Protein AF-A0AAT9I0C4-F1 (afdb_monomer_lite)

Sequence (151 aa):
MLVTGVVVYVLWTGSLLMMFGLPSQLTFTLYFAPPAVITYYGAQRSRRNERRWNLTQWALWVRYMTLGHRPVINGGRRAAERHEWMPLRARLGERAEAFVELPGMGAFENALGKDAPRPTAGRAVPFDSKTRLYGPDAVYRARKRTGSKPQ

Foldseek 3Di:
DVVVLVVVLCVQLVVCCVVPNDDDPVCVCVSVVVSVVCVVQQQPQDPVDNVHGNVVVVVVLVCCLPVHDFDCDPVVPDGGDPVNGDQNLVSCDPVSVVQCPDPPSVVCCVVSDVDDRPPDPPPPDPDPDPPPPPDPVVVVVVVVVVVPDDD

pLDDT: mean 74.63, std 10.3, range [47.19, 89.44]

Organism: NCBI:txid3074435

Structure (mmCIF, N/CA/C/O backbone):
data_AF-A0AAT9I0C4-F1
#
_entry.id   AF-A0AAT9I0C4-F1
#
loop_
_atom_site.group_PDB
_atom_site.id
_atom_site.type_symbol
_atom_site.label_atom_id
_atom_site.label_alt_id
_atom_site.label_comp_id
_atom_site.label_asym_id
_atom_site.label_entity_id
_atom_site.label_seq_id
_atom_site.pdbx_PDB_ins_code
_atom_site.Cartn_x
_atom_site.Cartn_y
_atom_site.Cartn_z
_atom_site.occupancy
_atom_site.B_iso_or_equiv
_atom_site.auth_seq_id
_atom_site.auth_comp_id
_atom_site.auth_asym_id
_atom_site.auth_atom_id
_atom_site.pdbx_PDB_model_num
ATOM 1 N N . MET A 1 1 ? -13.851 -8.141 -3.834 1.00 50.66 1 MET A N 1
ATOM 2 C CA . MET A 1 1 ? -14.076 -7.225 -2.695 1.00 50.66 1 MET A CA 1
ATOM 3 C C . MET A 1 1 ? -14.448 -7.980 -1.429 1.00 50.66 1 MET A C 1
ATOM 5 O O . MET A 1 1 ? -13.823 -7.720 -0.414 1.00 50.66 1 MET A O 1
ATOM 9 N N . LEU A 1 2 ? -15.367 -8.955 -1.487 1.00 59.81 2 LEU A N 1
ATOM 10 C CA . LEU A 1 2 ? -15.719 -9.783 -0.323 1.00 59.81 2 LEU A CA 1
ATOM 11 C C . LEU A 1 2 ? -14.522 -10.537 0.274 1.00 59.81 2 LEU A C 1
ATOM 13 O O . LEU A 1 2 ? -14.268 -10.403 1.459 1.00 59.81 2 LEU A O 1
ATOM 17 N N . VAL A 1 3 ? -13.727 -11.241 -0.541 1.00 67.56 3 VAL A N 1
ATOM 18 C CA . VAL A 1 3 ? -12.576 -12.026 -0.045 1.00 67.56 3 VAL A CA 1
ATOM 19 C C . VAL A 1 3 ? -11.543 -11.154 0.676 1.00 67.56 3 VAL A C 1
ATOM 21 O O . VAL A 1 3 ? -11.129 -11.472 1.783 1.00 67.56 3 VAL A O 1
ATOM 24 N N . THR A 1 4 ? -11.157 -10.018 0.091 1.00 64.19 4 THR A N 1
ATOM 25 C CA . THR A 1 4 ? -10.222 -9.077 0.724 1.00 64.19 4 THR A CA 1
ATOM 26 C C . THR A 1 4 ? -10.800 -8.448 1.990 1.00 64.19 4 THR A C 1
ATOM 28 O O . THR A 1 4 ? -10.075 -8.303 2.968 1.00 64.19 4 THR A O 1
ATOM 31 N N . GLY A 1 5 ? -12.094 -8.114 1.997 1.00 67.38 5 GLY A N 1
ATOM 32 C CA . GLY A 1 5 ? -12.780 -7.609 3.187 1.00 67.38 5 GLY A CA 1
ATOM 33 C C . GLY A 1 5 ? -12.816 -8.634 4.322 1.00 67.38 5 GLY A C 1
ATOM 34 O O . GLY A 1 5 ? -12.526 -8.282 5.459 1.00 67.38 5 GLY A O 1
ATOM 35 N N . VAL A 1 6 ? -13.080 -9.905 4.006 1.00 74.44 6 VAL A N 1
ATOM 36 C CA . VAL A 1 6 ? -13.073 -11.011 4.977 1.00 74.44 6 VAL A CA 1
ATOM 37 C C . VAL A 1 6 ? -11.681 -11.215 5.566 1.00 74.44 6 VAL A C 1
ATOM 39 O O . VAL A 1 6 ? -11.556 -11.324 6.779 1.00 74.44 6 VAL A O 1
ATOM 42 N N . VAL A 1 7 ? -10.625 -11.207 4.746 1.00 78.19 7 VAL A N 1
ATOM 43 C CA . VAL A 1 7 ? -9.245 -11.350 5.245 1.00 78.19 7 VAL A CA 1
ATOM 44 C C . VAL A 1 7 ? -8.885 -10.217 6.207 1.00 78.19 7 VAL A C 1
ATOM 46 O O . VAL A 1 7 ? -8.355 -10.473 7.284 1.00 78.19 7 VAL A O 1
ATOM 49 N N . VAL A 1 8 ? -9.201 -8.969 5.848 1.00 76.38 8 VAL A N 1
ATOM 50 C CA . VAL A 1 8 ? -8.940 -7.811 6.716 1.00 76.38 8 VAL A CA 1
ATOM 51 C C . VAL A 1 8 ? -9.762 -7.889 8.001 1.00 76.38 8 VAL A C 1
ATOM 53 O O . VAL A 1 8 ? -9.229 -7.616 9.073 1.00 76.38 8 VAL A O 1
ATOM 56 N N . TYR A 1 9 ? -11.029 -8.299 7.907 1.00 79.94 9 TYR A N 1
ATOM 57 C CA . TYR A 1 9 ? -11.896 -8.491 9.065 1.00 79.94 9 TYR A CA 1
ATOM 58 C C . TYR A 1 9 ? -11.325 -9.541 10.020 1.00 79.94 9 TYR A C 1
ATOM 60 O O . TYR A 1 9 ? -11.132 -9.236 11.189 1.00 79.94 9 TYR A O 1
ATOM 68 N N . VAL A 1 10 ? -10.967 -10.726 9.515 1.00 82.31 10 VAL A N 1
ATOM 69 C CA . VAL A 1 10 ? -10.421 -11.829 10.322 1.00 82.31 10 VAL A CA 1
ATOM 70 C C . VAL A 1 10 ? -9.104 -11.443 10.989 1.00 82.31 10 VAL A C 1
ATOM 72 O O . VAL A 1 10 ? -8.932 -11.712 12.175 1.00 82.31 10 VAL A O 1
ATOM 75 N N . LEU A 1 11 ? -8.187 -10.794 10.262 1.00 83.56 11 LEU A N 1
ATOM 76 C CA . LEU A 1 11 ? -6.927 -10.321 10.844 1.00 83.56 11 LEU A CA 1
ATOM 77 C C . LEU A 1 11 ? -7.185 -9.299 11.954 1.00 83.56 11 LEU A C 1
ATOM 79 O O . LEU A 1 11 ? -6.601 -9.404 13.026 1.00 83.56 11 LEU A O 1
ATOM 83 N N . TRP A 1 12 ? -8.095 -8.352 11.726 1.00 83.44 12 TRP A N 1
ATOM 84 C CA . TRP A 1 12 ? -8.415 -7.315 12.700 1.00 83.44 12 TRP A CA 1
ATOM 85 C C . TRP A 1 12 ? -9.088 -7.872 13.957 1.00 83.44 12 TRP A C 1
ATOM 87 O O . TRP A 1 12 ? -8.611 -7.655 15.072 1.00 83.44 12 TRP A O 1
ATOM 97 N N . THR A 1 13 ? -10.184 -8.616 13.787 1.00 81.25 13 THR A N 1
ATOM 98 C CA . THR A 1 13 ? -10.909 -9.214 14.910 1.00 81.25 13 THR A CA 1
ATOM 99 C C . THR A 1 13 ? -10.044 -10.232 15.635 1.00 81.25 13 THR A C 1
ATOM 101 O O . THR A 1 13 ? -10.098 -10.293 16.855 1.00 81.25 13 THR A O 1
ATOM 104 N N . GLY A 1 14 ? -9.217 -10.992 14.911 1.00 82.56 14 GLY A N 1
ATOM 105 C CA . GLY A 1 14 ? -8.257 -11.925 15.494 1.00 82.56 14 GLY A CA 1
ATOM 106 C C . GLY A 1 14 ? -7.217 -11.219 16.366 1.00 82.56 14 GLY A C 1
ATOM 107 O O . GLY A 1 14 ? -7.000 -11.635 17.502 1.00 82.56 14 GLY A O 1
ATOM 108 N N . SER A 1 15 ? -6.629 -10.117 15.886 1.00 83.12 15 SER A N 1
ATOM 109 C CA . SER A 1 15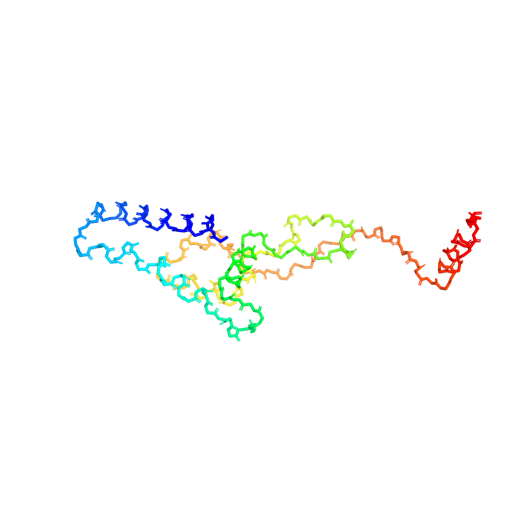 ? -5.692 -9.309 16.679 1.00 83.12 15 SER A CA 1
ATOM 110 C C . SER A 1 15 ? -6.350 -8.708 17.922 1.00 83.12 15 SER A C 1
ATOM 112 O O . SER A 1 15 ? -5.777 -8.783 19.008 1.00 83.12 15 SER A O 1
ATOM 114 N N . LEU A 1 16 ? -7.565 -8.162 17.797 1.00 81.31 16 LEU A N 1
ATOM 115 C CA . LEU A 1 16 ? -8.297 -7.630 18.950 1.00 81.31 16 LEU A CA 1
ATOM 116 C C . LEU A 1 16 ? -8.665 -8.719 19.958 1.00 81.31 16 LEU A C 1
ATOM 118 O O . LEU A 1 16 ? -8.572 -8.477 21.158 1.00 81.31 16 LEU A O 1
ATOM 122 N N . LEU A 1 17 ? -9.022 -9.915 19.492 1.00 84.50 17 LEU A N 1
ATOM 123 C CA . LEU A 1 17 ? -9.377 -11.035 20.361 1.00 84.50 17 LEU A CA 1
ATOM 124 C C . LEU A 1 17 ? -8.157 -11.560 21.117 1.00 84.50 17 LEU A C 1
ATOM 126 O O . LEU A 1 17 ? -8.276 -11.900 22.291 1.00 84.50 17 LEU A O 1
ATOM 130 N N . MET A 1 18 ? -6.974 -11.534 20.496 1.00 84.94 18 MET A N 1
ATOM 131 C CA . MET A 1 18 ? -5.713 -11.808 21.189 1.00 84.94 18 MET A CA 1
ATOM 132 C C . MET A 1 18 ? -5.364 -10.758 22.253 1.00 84.94 18 MET A C 1
ATOM 134 O O . MET A 1 18 ? -4.819 -11.120 23.290 1.00 84.94 18 MET A O 1
ATOM 138 N N . MET A 1 19 ? -5.656 -9.475 22.016 1.00 82.12 19 MET A N 1
ATOM 139 C CA . MET A 1 19 ? -5.298 -8.393 22.946 1.00 82.12 19 MET A CA 1
ATOM 140 C C . MET A 1 19 ? -6.313 -8.186 24.078 1.00 82.12 19 MET A C 1
ATOM 142 O O . MET A 1 19 ? -5.921 -7.927 25.211 1.00 82.12 19 MET A O 1
ATOM 146 N N . PHE A 1 20 ? -7.609 -8.259 23.770 1.00 82.00 20 PHE A N 1
ATOM 147 C CA . PHE A 1 20 ? -8.698 -7.853 24.667 1.00 82.00 20 PHE A CA 1
ATOM 148 C C . PHE A 1 20 ? -9.663 -8.992 25.021 1.00 82.00 20 PHE A C 1
ATOM 150 O O . PHE A 1 20 ? -10.526 -8.802 25.875 1.00 82.00 20 PHE A O 1
ATOM 157 N N . GLY A 1 21 ? -9.542 -10.163 24.389 1.00 80.56 21 GLY A N 1
ATOM 158 C CA . GLY A 1 21 ? -10.473 -11.273 24.585 1.00 80.56 21 GLY A CA 1
ATOM 159 C C . GLY A 1 21 ? -11.851 -11.016 23.967 1.00 80.56 21 GLY A C 1
ATOM 160 O O . GLY A 1 21 ? -12.001 -10.212 23.047 1.00 80.56 21 GLY A O 1
ATOM 161 N N . LEU A 1 22 ? -12.872 -11.731 24.450 1.00 81.31 22 LEU A N 1
ATOM 162 C CA . LEU A 1 22 ? -14.245 -11.624 23.941 1.00 81.31 22 LEU A CA 1
ATOM 163 C C . LEU A 1 22 ? -14.789 -10.183 24.044 1.00 81.31 22 LEU A C 1
ATOM 165 O O . LEU A 1 22 ? -14.494 -9.478 25.012 1.00 81.31 22 LEU A O 1
ATOM 169 N N . PRO A 1 23 ? -15.598 -9.734 23.067 1.00 77.06 23 PRO A N 1
ATOM 170 C CA . PRO A 1 23 ? -16.109 -8.370 23.049 1.00 77.06 23 PRO A CA 1
ATOM 171 C C . PRO A 1 23 ? -17.038 -8.112 24.245 1.00 77.06 23 PRO A C 1
ATOM 173 O O . PRO A 1 23 ? -18.035 -8.805 24.437 1.00 77.06 23 PRO A O 1
ATOM 176 N N . SER A 1 24 ? -16.723 -7.080 25.025 1.00 78.44 24 SER A N 1
ATOM 177 C CA . SER A 1 24 ? -17.608 -6.491 26.030 1.00 78.44 24 SER A CA 1
ATOM 178 C C . SER A 1 24 ? -18.381 -5.323 25.405 1.00 78.44 24 SER A C 1
ATOM 180 O O . SER A 1 24 ? -18.046 -4.863 24.311 1.00 78.44 24 SER A O 1
ATOM 182 N N . GLN A 1 25 ? -19.410 -4.804 26.084 1.00 73.69 25 GLN A N 1
ATOM 183 C CA . GLN A 1 25 ? -20.220 -3.687 25.565 1.00 73.69 25 GLN A CA 1
ATOM 184 C C . GLN A 1 25 ? -19.381 -2.461 25.153 1.00 73.69 25 GLN A C 1
ATOM 186 O O . GLN A 1 25 ? -19.742 -1.765 24.210 1.00 73.69 25 GLN A O 1
ATOM 191 N N . LEU A 1 26 ? -18.243 -2.229 25.816 1.00 73.12 26 LEU A N 1
ATOM 192 C CA . LEU A 1 26 ? -17.316 -1.137 25.503 1.00 73.12 26 LEU A CA 1
ATOM 193 C C . LEU A 1 26 ? -16.401 -1.448 24.310 1.00 73.12 26 LEU A C 1
ATOM 195 O O . LEU A 1 26 ? -16.149 -0.571 23.485 1.00 73.12 26 LEU A O 1
ATOM 199 N N . THR A 1 27 ? -15.901 -2.681 24.189 1.00 76.81 27 THR A N 1
ATOM 200 C CA . THR A 1 27 ? -14.959 -3.038 23.116 1.00 76.81 27 THR A CA 1
ATOM 201 C C . THR A 1 27 ? -15.659 -3.385 21.806 1.00 76.81 27 THR A C 1
ATOM 203 O O . THR A 1 27 ? -15.032 -3.297 20.753 1.00 76.81 27 THR A O 1
ATOM 206 N N . PHE A 1 28 ? -16.961 -3.689 21.823 1.00 77.81 28 PHE A N 1
ATOM 207 C CA . PHE A 1 28 ? -17.741 -4.051 20.633 1.00 77.81 28 PHE A CA 1
ATOM 208 C C . PHE A 1 28 ? -17.621 -3.036 19.482 1.00 77.81 28 PHE A C 1
ATOM 210 O O . PHE A 1 28 ? -17.398 -3.416 18.331 1.00 77.81 28 PHE A O 1
ATOM 217 N N . THR A 1 29 ? -17.674 -1.735 19.782 1.00 78.88 29 THR A N 1
ATOM 218 C CA . THR A 1 29 ? -17.501 -0.679 18.770 1.00 78.88 29 THR A CA 1
ATOM 219 C C . THR A 1 29 ? -16.113 -0.729 18.128 1.00 78.88 29 THR A C 1
ATOM 221 O O . THR A 1 29 ? -15.983 -0.511 16.925 1.00 78.88 29 THR A O 1
ATOM 224 N N . LEU A 1 30 ? -15.075 -1.081 18.891 1.00 80.25 30 LEU A N 1
ATOM 225 C CA . LEU A 1 30 ? -13.700 -1.202 18.398 1.00 80.25 30 LEU A CA 1
ATOM 226 C C . LEU A 1 30 ? -13.532 -2.386 17.432 1.00 80.25 30 LEU A C 1
ATOM 228 O O . LEU A 1 30 ? -12.778 -2.301 16.461 1.00 80.25 30 LEU A O 1
ATOM 232 N N . TYR A 1 31 ? -14.278 -3.468 17.660 1.00 77.06 31 TYR A N 1
ATOM 233 C CA . TYR A 1 31 ? -14.319 -4.617 16.755 1.00 77.06 31 TYR A CA 1
ATOM 234 C C . TYR A 1 31 ? -14.940 -4.270 15.398 1.00 77.06 31 TYR A C 1
ATOM 236 O O . TYR A 1 31 ? -14.502 -4.792 14.371 1.00 77.06 31 TYR A O 1
ATOM 244 N N . PHE A 1 32 ? -15.929 -3.372 15.375 1.00 76.94 32 PHE A N 1
ATOM 245 C CA . PHE A 1 32 ? -16.663 -3.021 14.156 1.00 76.94 32 PHE A CA 1
ATOM 246 C C . PHE A 1 32 ? -16.144 -1.761 13.447 1.00 76.94 32 PHE A C 1
ATOM 248 O O . PHE A 1 32 ? -16.379 -1.578 12.250 1.00 76.94 32 PHE A O 1
ATOM 255 N N . ALA A 1 33 ? -15.430 -0.885 14.156 1.00 79.50 33 ALA A N 1
ATOM 256 C CA . ALA A 1 33 ? -15.020 0.408 13.619 1.00 79.50 33 ALA A CA 1
ATOM 257 C C . ALA A 1 33 ? -14.154 0.291 12.348 1.00 79.50 33 ALA A C 1
ATOM 259 O O . ALA A 1 33 ? -14.456 0.971 11.369 1.00 79.50 33 ALA A O 1
ATOM 260 N N . PRO A 1 34 ? -13.140 -0.585 12.255 1.00 74.69 34 PRO A N 1
ATOM 261 C CA . PRO A 1 34 ? -12.275 -0.618 11.071 1.00 74.69 34 PRO A CA 1
ATOM 262 C C . PRO A 1 34 ? -12.911 -1.155 9.793 1.00 74.69 34 PRO A C 1
ATOM 264 O O . PRO A 1 34 ? -12.728 -0.508 8.761 1.00 74.69 34 PRO A O 1
ATOM 267 N N . PRO A 1 35 ? -13.695 -2.253 9.788 1.00 74.56 35 PRO A N 1
ATOM 268 C CA . PRO A 1 35 ? -14.424 -2.631 8.581 1.00 74.56 35 PRO A CA 1
ATOM 269 C C . PRO A 1 35 ? -15.407 -1.533 8.147 1.00 74.56 35 PRO A C 1
ATOM 271 O O . PRO A 1 35 ? -15.526 -1.279 6.946 1.00 74.56 35 PRO A O 1
ATOM 274 N N . ALA A 1 36 ? -16.032 -0.810 9.085 1.00 78.62 36 ALA A N 1
ATOM 275 C CA . ALA A 1 36 ? -16.883 0.335 8.757 1.00 78.62 36 ALA A CA 1
ATOM 276 C C . ALA A 1 36 ? -16.086 1.492 8.124 1.00 78.62 36 ALA A C 1
ATOM 278 O O . ALA A 1 36 ? -16.463 1.989 7.063 1.00 78.62 36 ALA A O 1
ATOM 279 N N . VAL A 1 37 ? -14.945 1.868 8.710 1.00 82.31 37 VAL A N 1
ATOM 280 C CA . VAL A 1 37 ? -14.049 2.924 8.201 1.00 82.31 37 VAL A CA 1
ATOM 281 C C . VAL A 1 37 ? -13.513 2.565 6.815 1.00 82.31 37 VAL A C 1
ATOM 283 O O . VAL A 1 37 ? -13.582 3.381 5.896 1.00 82.31 37 VAL A O 1
ATOM 286 N N . ILE A 1 38 ? -13.026 1.339 6.624 1.00 80.94 38 ILE A N 1
ATOM 287 C CA . ILE A 1 38 ? -12.494 0.877 5.335 1.00 80.94 38 ILE A CA 1
ATOM 288 C C . ILE A 1 38 ? -13.588 0.870 4.272 1.00 80.94 38 ILE A C 1
ATOM 290 O O . ILE A 1 38 ? -13.332 1.273 3.140 1.00 80.94 38 ILE A O 1
ATOM 294 N N . THR A 1 39 ? -14.806 0.455 4.620 1.00 80.50 39 THR A N 1
ATOM 295 C CA . THR A 1 39 ? -15.927 0.455 3.674 1.00 80.50 39 THR A CA 1
ATOM 296 C C . THR A 1 39 ? -16.336 1.883 3.320 1.00 80.50 39 THR A C 1
ATOM 298 O O . THR A 1 39 ? -16.444 2.207 2.138 1.00 80.50 39 THR A O 1
ATOM 301 N N . TYR A 1 40 ? -16.479 2.760 4.318 1.00 83.62 40 TYR A N 1
ATOM 302 C CA . TYR A 1 40 ? -16.882 4.151 4.122 1.00 83.62 40 TYR A CA 1
ATOM 303 C C . TYR A 1 40 ? -15.856 4.938 3.296 1.00 83.62 40 TYR A C 1
ATOM 305 O O . TYR A 1 40 ? -16.183 5.464 2.233 1.00 83.62 40 TYR A O 1
ATOM 313 N N . TYR A 1 41 ? -14.591 4.968 3.723 1.00 85.94 41 TYR A N 1
ATOM 314 C CA . TYR A 1 41 ? -13.538 5.697 3.007 1.00 85.94 41 TYR A CA 1
ATOM 315 C C . TYR A 1 41 ? -13.094 4.994 1.725 1.00 85.94 41 TYR A C 1
ATOM 317 O O . TYR A 1 41 ? -12.692 5.657 0.766 1.00 85.94 41 TYR A O 1
ATOM 325 N N . GLY A 1 42 ? -13.176 3.665 1.678 1.00 83.69 42 GLY A N 1
ATOM 326 C CA . GLY A 1 42 ? -12.832 2.876 0.501 1.00 83.69 42 GLY A CA 1
ATOM 327 C C . GLY A 1 42 ? -13.825 3.053 -0.648 1.00 83.69 42 GLY A C 1
ATOM 328 O O . GLY A 1 42 ? -13.396 3.065 -1.804 1.00 83.69 42 GLY A O 1
ATOM 329 N N . ALA A 1 43 ? -15.116 3.230 -0.345 1.00 85.69 43 ALA A N 1
ATOM 330 C CA . ALA A 1 43 ? -16.165 3.486 -1.336 1.00 85.69 43 ALA A CA 1
ATOM 331 C C . ALA A 1 43 ? -16.115 4.909 -1.920 1.00 85.69 43 ALA A C 1
ATOM 333 O O . ALA A 1 43 ? -16.651 5.156 -3.002 1.00 85.69 43 ALA A O 1
ATOM 334 N N . GLN A 1 44 ? -15.448 5.849 -1.245 1.00 87.94 44 GLN A N 1
ATOM 335 C CA . GLN A 1 44 ? -15.263 7.198 -1.770 1.00 87.94 44 GLN A CA 1
ATOM 336 C C . GLN A 1 44 ? -14.393 7.191 -3.036 1.00 87.94 44 GLN A C 1
ATOM 338 O O . GLN A 1 44 ? -13.456 6.395 -3.194 1.00 87.94 44 GLN A O 1
ATOM 343 N N . ARG A 1 45 ? -14.690 8.118 -3.956 1.00 86.75 45 ARG A N 1
ATOM 344 C CA . ARG A 1 45 ? -13.849 8.350 -5.137 1.00 86.75 45 ARG A CA 1
ATOM 345 C C . ARG A 1 45 ? -12.474 8.845 -4.707 1.00 86.75 45 ARG A C 1
ATOM 347 O O . ARG A 1 45 ? -12.343 9.645 -3.781 1.00 86.75 45 ARG A O 1
ATOM 354 N N . SER A 1 46 ? -11.445 8.373 -5.400 1.00 87.44 46 SER A N 1
ATOM 355 C CA . SER A 1 46 ? -10.087 8.780 -5.092 1.00 87.44 46 SER A CA 1
ATOM 356 C C . SER A 1 46 ? -9.810 10.199 -5.554 1.00 87.44 46 SER A C 1
ATOM 358 O O . SER A 1 46 ? -9.978 10.516 -6.727 1.00 87.44 46 SER A O 1
ATOM 360 N N . ARG A 1 47 ? -9.273 11.024 -4.646 1.00 86.94 47 ARG A N 1
ATOM 361 C CA . ARG A 1 47 ? -8.785 12.376 -4.972 1.00 86.94 47 ARG A CA 1
ATOM 362 C C . ARG A 1 47 ? -7.639 12.365 -5.985 1.00 86.94 47 ARG A C 1
ATOM 364 O O . ARG A 1 47 ? -7.434 13.344 -6.684 1.00 86.94 47 ARG A O 1
ATOM 371 N N . ARG A 1 48 ? -6.883 11.263 -6.070 1.00 85.38 48 ARG A N 1
ATOM 372 C CA . ARG A 1 48 ? -5.750 11.126 -7.001 1.00 85.38 48 ARG A CA 1
ATOM 373 C C . ARG A 1 48 ? -6.183 10.663 -8.393 1.00 85.38 48 ARG A C 1
ATOM 375 O O . ARG A 1 48 ? -5.465 10.882 -9.362 1.00 85.38 48 ARG A O 1
ATOM 382 N N . ASN A 1 49 ? -7.309 9.958 -8.491 1.00 86.62 49 ASN A N 1
ATOM 383 C CA . ASN A 1 49 ? -7.840 9.471 -9.757 1.00 86.62 49 ASN A CA 1
ATOM 384 C C . ASN A 1 49 ? -9.359 9.347 -9.662 1.00 86.62 49 ASN A C 1
ATOM 386 O O . ASN A 1 49 ? -9.875 8.374 -9.112 1.00 86.62 49 ASN A O 1
ATOM 390 N N . GLU A 1 50 ? -10.057 10.300 -10.266 1.00 87.12 50 GLU A N 1
ATOM 391 C CA . GLU A 1 50 ? -11.517 10.405 -10.213 1.00 87.12 50 GLU A CA 1
ATOM 392 C C . GLU A 1 50 ? -12.240 9.183 -10.796 1.00 87.12 50 GLU A C 1
ATOM 394 O O . GLU A 1 50 ? -13.379 8.897 -10.425 1.00 87.12 50 GLU A O 1
ATOM 399 N N . ARG A 1 51 ? -11.572 8.419 -11.674 1.00 88.62 51 ARG A N 1
ATOM 400 C CA . ARG A 1 51 ? -12.130 7.213 -12.305 1.00 88.62 51 ARG A CA 1
ATOM 401 C C . ARG A 1 51 ? -12.089 5.981 -11.399 1.00 88.62 51 ARG A C 1
ATOM 403 O O . ARG A 1 51 ? -12.592 4.930 -11.792 1.00 88.62 51 ARG A O 1
ATOM 410 N N . ARG A 1 52 ? -11.439 6.046 -10.231 1.00 87.75 52 ARG A N 1
ATOM 411 C CA . ARG A 1 52 ? -11.233 4.886 -9.346 1.00 87.75 52 ARG A CA 1
ATOM 412 C C . ARG A 1 52 ? -11.653 5.201 -7.914 1.00 87.75 52 ARG A C 1
ATOM 414 O O . ARG A 1 52 ? -11.448 6.302 -7.415 1.00 87.75 52 ARG A O 1
ATOM 421 N N . TRP A 1 53 ? -12.199 4.203 -7.231 1.00 89.38 53 TRP A N 1
ATOM 422 C CA . TRP A 1 53 ? -12.459 4.277 -5.793 1.00 89.38 53 TRP A CA 1
ATOM 423 C C . TRP A 1 53 ? -11.164 4.142 -4.988 1.00 89.38 53 TRP A C 1
ATOM 425 O O . TRP A 1 53 ? -10.196 3.524 -5.454 1.00 89.38 53 TRP A O 1
ATOM 435 N N . ASN A 1 54 ? -11.153 4.701 -3.778 1.00 88.69 54 ASN A N 1
ATOM 436 C CA . ASN A 1 54 ? -10.021 4.612 -2.854 1.00 88.69 54 ASN A CA 1
ATOM 437 C C . ASN A 1 54 ? -9.637 3.164 -2.567 1.00 88.69 54 ASN A C 1
ATOM 439 O O . ASN A 1 54 ? -8.455 2.839 -2.603 1.00 88.69 54 ASN A O 1
ATOM 443 N N . LEU A 1 55 ? -10.619 2.275 -2.402 1.00 85.88 55 LEU A N 1
ATOM 444 C CA . LEU A 1 55 ? -10.367 0.856 -2.158 1.00 85.88 55 LEU A CA 1
ATOM 445 C C . LEU A 1 55 ? -9.529 0.215 -3.274 1.00 85.88 55 LEU A C 1
ATOM 447 O O . LEU A 1 55 ? -8.584 -0.526 -3.010 1.00 85.88 55 LEU A O 1
ATOM 451 N N . THR A 1 56 ? -9.831 0.538 -4.533 1.00 87.75 56 THR A N 1
ATOM 452 C CA . THR A 1 56 ? -9.072 0.039 -5.687 1.00 87.75 56 THR A CA 1
ATOM 453 C C . THR A 1 56 ? -7.664 0.627 -5.719 1.00 87.75 56 THR A C 1
ATOM 455 O O . THR A 1 56 ? -6.714 -0.079 -6.049 1.00 87.75 56 THR A O 1
ATOM 458 N N . GLN A 1 57 ? -7.508 1.906 -5.367 1.00 89.44 57 GLN A N 1
ATOM 459 C CA . GLN A 1 57 ? -6.191 2.540 -5.262 1.00 89.44 57 GLN A CA 1
ATOM 460 C C . GLN A 1 57 ? -5.346 1.912 -4.153 1.00 89.44 57 GLN A C 1
ATOM 462 O O . GLN A 1 57 ? -4.181 1.600 -4.386 1.00 89.44 57 GLN A O 1
ATOM 467 N N . TRP A 1 58 ? -5.933 1.659 -2.985 1.00 88.44 58 TRP A N 1
ATOM 468 C CA . TRP A 1 58 ? -5.264 0.966 -1.887 1.00 88.44 58 TRP A CA 1
ATOM 469 C C . TRP A 1 58 ? -4.864 -0.447 -2.291 1.00 88.44 58 TRP A C 1
ATOM 471 O O . TRP A 1 58 ? -3.720 -0.829 -2.083 1.00 88.44 58 TRP A O 1
ATOM 481 N N . ALA A 1 59 ? -5.746 -1.198 -2.953 1.00 86.62 59 ALA A N 1
ATOM 482 C CA . ALA A 1 59 ? -5.422 -2.536 -3.443 1.00 86.62 59 ALA A CA 1
ATOM 483 C C . ALA A 1 59 ? -4.262 -2.523 -4.454 1.00 86.62 59 ALA A C 1
ATOM 485 O O . ALA A 1 59 ? -3.375 -3.375 -4.392 1.00 86.62 59 ALA A O 1
ATOM 486 N N . LEU A 1 60 ? -4.233 -1.547 -5.368 1.00 87.75 60 LEU A N 1
ATOM 487 C CA . LEU A 1 60 ? -3.121 -1.370 -6.307 1.00 87.75 60 LEU A CA 1
ATOM 488 C C . LEU A 1 60 ? -1.827 -0.992 -5.589 1.00 87.75 60 LEU A C 1
ATOM 490 O O . LEU A 1 60 ? -0.771 -1.509 -5.944 1.00 87.75 60 LEU A O 1
ATOM 494 N N . TRP A 1 61 ? -1.911 -0.131 -4.578 1.00 88.00 61 TRP A N 1
ATOM 495 C CA . TRP A 1 61 ? -0.766 0.263 -3.769 1.00 88.00 61 TRP A CA 1
ATOM 496 C C . TRP A 1 61 ? -0.209 -0.916 -2.963 1.00 88.00 61 TRP A C 1
ATOM 498 O O . TRP A 1 61 ? 0.987 -1.183 -3.029 1.00 88.00 61 TRP A O 1
ATOM 508 N N . VAL A 1 62 ? -1.068 -1.695 -2.299 1.00 86.62 62 VAL A N 1
ATOM 509 C CA . VAL A 1 62 ? -0.675 -2.922 -1.589 1.00 86.62 62 VAL A CA 1
ATOM 510 C C . VAL A 1 62 ? -0.049 -3.918 -2.559 1.00 86.62 62 VAL A C 1
ATOM 512 O O . VAL A 1 62 ? 1.036 -4.423 -2.293 1.00 86.62 62 VAL A O 1
ATOM 515 N N . ARG A 1 63 ? -0.671 -4.158 -3.721 1.00 85.12 63 ARG A N 1
ATOM 516 C CA . ARG A 1 63 ? -0.116 -5.038 -4.761 1.00 85.12 63 ARG A CA 1
ATOM 517 C C . ARG A 1 63 ? 1.249 -4.555 -5.249 1.00 85.12 63 ARG A C 1
ATOM 519 O O . ARG A 1 63 ? 2.140 -5.366 -5.480 1.00 85.12 63 ARG A O 1
ATOM 526 N N . TYR A 1 64 ? 1.411 -3.248 -5.423 1.00 84.88 64 TYR A N 1
ATOM 527 C CA . TYR A 1 64 ? 2.684 -2.647 -5.798 1.00 84.88 64 TYR A CA 1
ATOM 528 C C . TYR A 1 64 ? 3.742 -2.844 -4.707 1.00 84.88 64 TYR A C 1
ATOM 530 O O . TYR A 1 64 ? 4.888 -3.140 -5.026 1.00 84.88 64 TYR A O 1
ATOM 538 N N . MET A 1 65 ? 3.370 -2.757 -3.432 1.00 84.12 65 MET A N 1
ATOM 539 C CA . MET A 1 65 ? 4.300 -2.998 -2.330 1.00 84.12 65 MET A CA 1
ATOM 540 C C . MET A 1 65 ? 4.663 -4.476 -2.176 1.00 84.12 65 MET A C 1
ATOM 542 O O . MET A 1 65 ? 5.835 -4.774 -1.971 1.00 84.12 65 MET A O 1
ATOM 546 N N . THR A 1 66 ? 3.721 -5.405 -2.347 1.00 82.12 66 THR A N 1
ATOM 547 C CA . THR A 1 66 ? 3.978 -6.846 -2.178 1.00 82.12 66 THR A CA 1
ATOM 548 C C . THR A 1 66 ? 4.664 -7.467 -3.388 1.00 82.12 66 THR A C 1
ATOM 550 O O . THR A 1 66 ? 5.723 -8.074 -3.255 1.00 82.12 66 THR A O 1
ATOM 553 N N . LEU A 1 67 ? 4.095 -7.294 -4.581 1.00 79.12 67 LEU A N 1
ATOM 554 C CA . LEU A 1 67 ? 4.645 -7.882 -5.801 1.00 79.12 67 LEU A CA 1
ATOM 555 C C . LEU A 1 67 ? 5.780 -7.025 -6.346 1.00 79.12 67 LEU A C 1
ATOM 557 O O . LEU A 1 67 ? 6.826 -7.554 -6.691 1.00 79.12 67 LEU A O 1
ATOM 561 N N . GLY A 1 68 ? 5.618 -5.704 -6.361 1.00 72.50 68 GLY A N 1
ATOM 562 C CA . GLY A 1 68 ? 6.593 -4.788 -6.942 1.00 72.50 68 GLY A CA 1
ATOM 563 C C . GLY A 1 68 ? 6.287 -4.338 -8.349 1.00 72.50 68 GLY A C 1
ATOM 564 O O . GLY A 1 68 ? 5.375 -4.830 -9.016 1.00 72.50 68 GLY A O 1
ATOM 565 N N . HIS A 1 69 ? 7.082 -3.375 -8.807 1.00 73.25 69 HIS A N 1
ATOM 566 C CA . HIS A 1 69 ? 7.086 -2.995 -10.207 1.00 73.25 69 HIS A CA 1
ATOM 567 C C . HIS A 1 69 ? 7.785 -4.082 -11.022 1.00 73.25 69 HIS A C 1
ATOM 569 O O . HIS A 1 69 ? 8.970 -4.341 -10.811 1.00 73.25 69 HIS A O 1
ATOM 575 N N . ARG A 1 70 ? 7.060 -4.704 -11.957 1.00 67.31 70 ARG A N 1
ATOM 576 C CA . ARG A 1 70 ? 7.667 -5.583 -12.956 1.00 67.31 70 ARG A CA 1
ATOM 577 C C . ARG A 1 70 ? 8.304 -4.691 -14.027 1.00 67.31 70 ARG A C 1
ATOM 579 O O . ARG A 1 70 ? 7.551 -4.004 -14.722 1.00 67.31 70 ARG A O 1
ATOM 586 N N . PRO A 1 71 ? 9.636 -4.681 -14.181 1.00 66.88 71 PRO A N 1
ATOM 587 C CA . PRO A 1 71 ? 10.267 -3.883 -15.221 1.00 66.88 71 PRO A CA 1
ATOM 588 C C . PRO A 1 71 ? 9.812 -4.387 -16.596 1.00 66.88 71 PRO A C 1
ATOM 590 O O . PRO A 1 71 ? 9.777 -5.593 -16.860 1.00 66.88 71 PRO A O 1
ATOM 593 N N . VAL A 1 72 ? 9.432 -3.465 -17.483 1.00 64.19 72 VAL A N 1
ATOM 594 C CA . VAL A 1 72 ? 9.082 -3.800 -18.870 1.00 64.19 72 VAL A CA 1
ATOM 595 C C . VAL A 1 72 ? 10.372 -3.882 -19.675 1.00 64.19 72 VAL A C 1
ATOM 597 O O . VAL A 1 72 ? 10.814 -2.907 -20.276 1.00 64.19 72 VAL A O 1
ATOM 600 N N . ILE A 1 73 ? 10.997 -5.056 -19.682 1.00 64.69 73 ILE A N 1
ATOM 601 C CA . ILE A 1 73 ? 12.227 -5.288 -20.447 1.00 64.69 73 ILE A CA 1
ATOM 602 C C . ILE A 1 73 ? 11.858 -5.814 -21.834 1.00 64.69 73 ILE A C 1
ATOM 604 O O . ILE A 1 73 ? 11.065 -6.751 -21.962 1.00 64.69 73 ILE A O 1
ATOM 608 N N . ASN A 1 74 ? 12.407 -5.203 -22.889 1.00 59.88 74 ASN A N 1
ATOM 609 C CA . ASN A 1 74 ? 12.117 -5.546 -24.290 1.00 59.88 74 ASN A CA 1
ATOM 610 C C . ASN A 1 74 ? 10.621 -5.529 -24.656 1.00 59.88 74 ASN A C 1
ATOM 612 O O . ASN A 1 74 ? 10.165 -6.403 -25.394 1.00 59.88 74 ASN A O 1
ATOM 616 N N . GLY A 1 75 ? 9.825 -4.606 -24.105 1.00 64.19 75 GLY A N 1
ATOM 617 C CA . GLY A 1 75 ? 8.381 -4.569 -24.379 1.00 64.19 75 GLY A CA 1
ATOM 618 C C . GLY A 1 75 ? 7.631 -5.836 -23.934 1.00 64.19 75 GLY A C 1
ATOM 619 O O . GLY A 1 75 ? 6.602 -6.166 -24.512 1.00 64.19 75 GLY A O 1
ATOM 620 N N . GLY A 1 76 ? 8.161 -6.576 -22.948 1.00 63.44 76 GLY A N 1
ATOM 621 C CA . GLY A 1 76 ? 7.545 -7.795 -22.409 1.00 63.44 76 GLY A CA 1
ATOM 622 C C . GLY A 1 76 ? 8.047 -9.109 -23.019 1.00 63.44 76 GLY A C 1
ATOM 623 O O . GLY A 1 76 ? 7.488 -10.160 -22.720 1.00 63.44 76 GLY A O 1
ATOM 624 N N . ARG A 1 77 ? 9.105 -9.085 -23.844 1.00 60.91 77 ARG A N 1
ATOM 625 C CA . ARG A 1 77 ? 9.645 -10.293 -24.508 1.00 60.91 77 ARG A CA 1
ATOM 626 C C . ARG A 1 77 ? 10.345 -11.285 -23.567 1.00 60.91 77 ARG A C 1
ATOM 628 O O . ARG A 1 77 ? 10.608 -12.401 -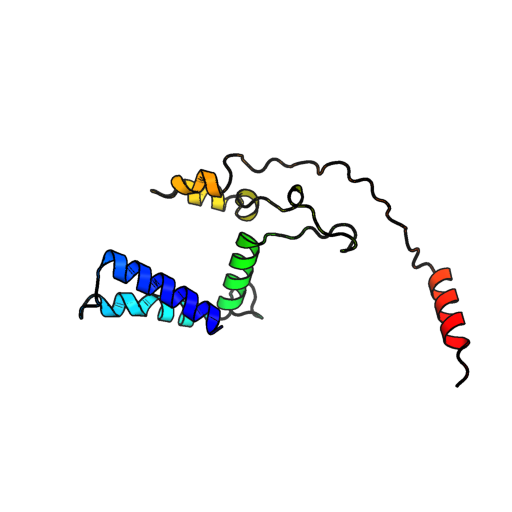23.999 1.00 60.91 77 ARG A O 1
ATOM 635 N N . ARG A 1 78 ? 10.650 -10.916 -22.314 1.00 72.50 78 ARG A N 1
ATOM 636 C CA . ARG A 1 78 ? 11.236 -11.830 -21.314 1.00 72.50 78 ARG A CA 1
ATOM 637 C C . ARG A 1 78 ? 10.612 -11.679 -19.930 1.00 72.50 78 ARG A C 1
ATOM 639 O O . ARG A 1 78 ? 10.104 -10.613 -19.581 1.00 72.50 78 ARG A O 1
ATOM 646 N N . ALA A 1 79 ? 10.672 -12.746 -19.134 1.00 70.88 79 ALA A N 1
ATOM 647 C CA . ALA A 1 79 ? 10.385 -12.661 -17.708 1.00 70.88 79 ALA A CA 1
ATOM 648 C C . ALA A 1 79 ? 11.474 -11.834 -17.004 1.00 70.88 79 ALA A C 1
ATOM 650 O O . ALA A 1 79 ? 12.645 -11.925 -17.362 1.00 70.88 79 ALA A O 1
ATOM 651 N N . ALA A 1 80 ? 11.062 -11.005 -16.043 1.00 69.38 80 ALA A N 1
ATOM 652 C CA . ALA A 1 80 ? 11.978 -10.181 -15.267 1.00 69.38 80 ALA A CA 1
ATOM 653 C C . ALA A 1 80 ? 12.647 -11.033 -14.184 1.00 69.38 80 ALA A C 1
ATOM 655 O O . ALA A 1 80 ? 11.960 -11.770 -13.469 1.00 69.38 80 ALA A O 1
ATOM 656 N N . GLU A 1 81 ? 13.961 -10.916 -14.050 1.00 73.12 81 GLU A N 1
ATOM 657 C CA . GLU A 1 81 ? 14.731 -11.593 -13.009 1.00 73.12 81 GLU A CA 1
ATOM 658 C C . GLU A 1 81 ? 14.605 -10.859 -11.672 1.00 73.12 81 GLU A C 1
ATOM 660 O O . GLU A 1 81 ? 14.413 -9.648 -11.639 1.00 73.12 81 GLU A O 1
ATOM 665 N N . ARG A 1 82 ? 14.738 -11.575 -10.544 1.00 71.50 82 ARG A N 1
ATOM 666 C CA . ARG A 1 82 ? 14.503 -11.030 -9.189 1.00 71.50 82 ARG A CA 1
ATOM 667 C C . ARG A 1 82 ? 15.312 -9.760 -8.887 1.00 71.50 82 ARG A C 1
ATOM 669 O O . ARG A 1 82 ? 14.814 -8.890 -8.184 1.00 71.50 82 ARG A O 1
ATOM 676 N N . HIS A 1 83 ? 16.521 -9.649 -9.430 1.00 72.12 83 HIS A N 1
ATOM 677 C CA . HIS A 1 83 ? 17.412 -8.502 -9.234 1.00 72.12 83 HIS A CA 1
ATOM 678 C C . HIS A 1 83 ? 16.974 -7.238 -10.002 1.00 72.12 83 HIS A C 1
ATOM 680 O O . HIS A 1 83 ? 17.462 -6.148 -9.726 1.00 72.12 83 HIS A O 1
ATOM 686 N N . GLU A 1 84 ? 16.054 -7.374 -10.956 1.00 71.44 84 GLU A N 1
ATOM 687 C CA . GLU A 1 84 ? 15.517 -6.273 -11.766 1.00 71.44 84 GLU A CA 1
ATOM 688 C C . GLU A 1 84 ? 14.273 -5.649 -11.120 1.00 71.44 84 GLU A C 1
ATOM 690 O O . GLU A 1 84 ? 13.792 -4.599 -11.549 1.00 71.44 84 GLU A O 1
ATOM 695 N N . TRP A 1 85 ? 13.727 -6.297 -10.087 1.00 76.06 85 TRP A N 1
ATOM 696 C CA . TRP A 1 85 ? 12.615 -5.761 -9.318 1.00 76.06 85 TRP A CA 1
ATOM 697 C C . TRP A 1 85 ? 13.114 -4.662 -8.389 1.00 76.06 85 TRP A C 1
ATOM 699 O O . TRP A 1 85 ? 14.092 -4.822 -7.662 1.00 76.06 85 TRP A O 1
ATOM 709 N N . MET A 1 86 ? 12.377 -3.555 -8.358 1.00 77.75 86 MET A N 1
ATOM 710 C CA . MET A 1 86 ? 12.684 -2.441 -7.469 1.00 77.75 86 MET A CA 1
ATOM 711 C C . MET A 1 86 ? 12.584 -2.891 -5.998 1.00 77.75 86 MET A C 1
ATOM 713 O O . MET A 1 86 ? 11.564 -3.494 -5.644 1.00 77.75 86 MET A O 1
ATOM 717 N N . PRO A 1 87 ? 13.576 -2.617 -5.133 1.00 79.94 87 PRO A N 1
ATOM 718 C CA . PRO A 1 87 ? 13.525 -3.000 -3.720 1.00 79.94 87 PRO A CA 1
ATOM 719 C C . PRO A 1 87 ? 12.438 -2.227 -2.955 1.00 79.94 87 PRO A C 1
ATOM 721 O O . PRO A 1 87 ? 12.046 -1.132 -3.358 1.00 79.94 87 PRO A O 1
ATOM 724 N N . LEU A 1 88 ? 11.940 -2.792 -1.848 1.00 81.19 88 LEU A N 1
ATOM 725 C CA . LEU A 1 88 ? 10.795 -2.248 -1.101 1.00 81.19 88 LEU A CA 1
ATOM 726 C C . LEU A 1 88 ? 11.051 -0.827 -0.568 1.00 81.19 88 LEU A C 1
ATOM 728 O O . LEU A 1 88 ? 10.207 0.046 -0.769 1.00 81.19 88 LEU A O 1
ATOM 732 N N . ARG A 1 89 ? 12.230 -0.564 0.018 1.00 83.38 89 ARG A N 1
ATOM 733 C CA . ARG A 1 89 ? 12.640 0.787 0.454 1.00 83.38 89 ARG A CA 1
ATOM 734 C C . ARG A 1 89 ? 12.581 1.808 -0.687 1.00 83.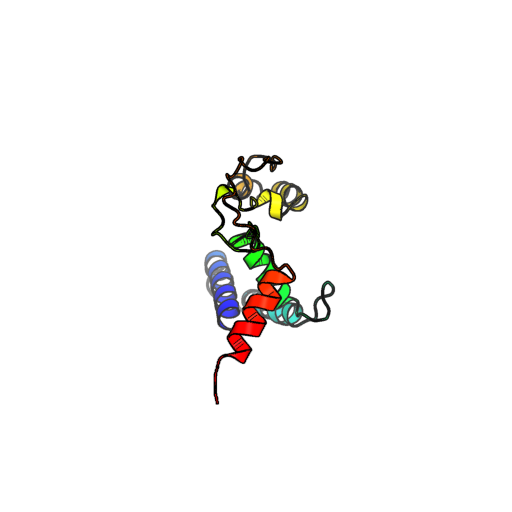38 89 ARG A C 1
ATOM 736 O O . ARG A 1 89 ? 12.012 2.879 -0.522 1.00 83.38 89 ARG A O 1
ATOM 743 N N . ALA A 1 90 ? 13.038 1.440 -1.888 1.00 81.12 90 ALA A N 1
ATOM 744 C CA . ALA A 1 90 ? 12.966 2.313 -3.065 1.00 81.12 90 ALA A CA 1
ATOM 745 C C . ALA A 1 90 ? 11.530 2.578 -3.537 1.00 81.12 90 ALA A C 1
ATOM 747 O O . ALA A 1 90 ? 11.234 3.665 -4.024 1.00 81.12 90 ALA A O 1
ATOM 748 N N . ARG A 1 91 ? 10.622 1.604 -3.389 1.00 84.06 91 ARG A N 1
ATOM 749 C CA . ARG A 1 91 ? 9.199 1.774 -3.739 1.00 84.06 91 ARG A CA 1
ATOM 750 C C . ARG A 1 91 ? 8.506 2.800 -2.845 1.00 84.06 91 ARG A C 1
ATOM 752 O O . ARG A 1 91 ? 7.577 3.465 -3.303 1.00 84.06 91 ARG A O 1
ATOM 759 N N . LEU A 1 92 ? 8.918 2.870 -1.581 1.00 84.38 92 LEU A N 1
ATOM 760 C CA . LEU A 1 92 ? 8.408 3.814 -0.587 1.00 84.38 92 LEU A CA 1
ATOM 761 C C . LEU A 1 92 ? 9.094 5.186 -0.681 1.00 84.38 92 LEU A C 1
ATOM 763 O O . LEU A 1 92 ? 8.457 6.192 -0.365 1.00 84.38 92 LEU A O 1
ATOM 767 N N . GLY A 1 93 ? 10.337 5.236 -1.169 1.00 83.31 93 GLY A N 1
ATOM 768 C CA . GLY A 1 93 ? 11.104 6.472 -1.323 1.00 83.31 93 GLY A CA 1
ATOM 769 C C . GLY A 1 93 ? 11.331 7.149 0.028 1.00 83.31 93 GLY A C 1
ATOM 770 O O . GLY A 1 93 ? 11.582 6.475 1.021 1.00 83.31 93 GLY A O 1
ATOM 771 N N . GLU A 1 94 ? 11.153 8.469 0.083 1.00 80.94 94 GLU A N 1
ATOM 772 C CA . GLU A 1 94 ? 11.283 9.278 1.311 1.00 80.94 94 GLU A CA 1
ATOM 773 C C . GLU A 1 94 ? 10.376 8.799 2.458 1.00 80.94 94 GLU A C 1
ATOM 775 O O . GLU A 1 94 ? 10.698 8.960 3.631 1.00 80.94 94 GLU A O 1
ATOM 780 N N . ARG A 1 95 ? 9.253 8.139 2.140 1.00 82.62 95 ARG A N 1
ATOM 781 C CA . ARG A 1 95 ? 8.330 7.611 3.158 1.00 82.62 95 ARG A CA 1
ATOM 782 C C . ARG A 1 95 ? 8.900 6.426 3.926 1.00 82.62 95 ARG A C 1
ATOM 784 O O . ARG A 1 95 ? 8.369 6.104 4.980 1.00 82.62 95 ARG A O 1
ATOM 791 N N . ALA A 1 96 ? 9.909 5.745 3.383 1.00 82.75 96 ALA A N 1
ATOM 792 C CA . ALA A 1 96 ? 10.558 4.642 4.076 1.00 82.75 96 ALA A CA 1
ATOM 793 C C . ALA A 1 96 ? 11.326 5.139 5.303 1.00 82.75 96 ALA A C 1
ATOM 795 O O . ALA A 1 96 ? 11.186 4.556 6.371 1.00 82.75 96 ALA A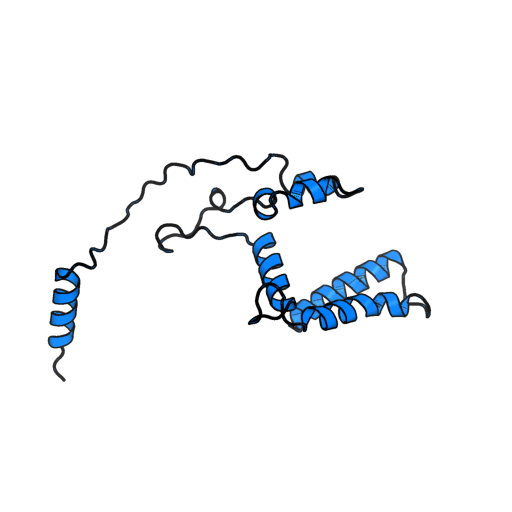 O 1
ATOM 796 N N . GLU A 1 97 ? 12.073 6.234 5.151 1.00 81.88 97 GLU A N 1
ATOM 797 C CA . GLU A 1 97 ? 12.851 6.840 6.236 1.00 81.88 97 GLU A CA 1
ATOM 798 C C . GLU A 1 97 ? 11.917 7.361 7.330 1.00 81.88 97 GLU A C 1
ATOM 800 O O . GLU A 1 97 ? 12.006 6.931 8.475 1.00 81.88 97 GLU A O 1
ATOM 805 N N . ALA A 1 98 ? 10.897 8.136 6.942 1.00 83.75 98 ALA A N 1
ATOM 806 C CA . ALA A 1 98 ? 9.876 8.621 7.872 1.00 83.75 98 ALA A CA 1
ATOM 807 C C . ALA A 1 98 ? 9.123 7.484 8.591 1.00 83.75 98 ALA A C 1
ATOM 809 O O . ALA A 1 98 ? 8.638 7.664 9.705 1.00 83.75 98 ALA A O 1
ATOM 810 N N . PHE A 1 99 ? 8.992 6.311 7.959 1.00 83.81 99 PHE A N 1
ATOM 811 C CA . PHE A 1 99 ? 8.376 5.150 8.594 1.00 83.81 99 PHE A CA 1
ATOM 812 C C . PHE A 1 99 ? 9.300 4.500 9.625 1.00 83.81 99 PHE A C 1
ATOM 814 O O . PHE A 1 99 ? 8.826 4.124 10.689 1.00 83.81 99 PHE A O 1
ATOM 821 N N . VAL A 1 100 ? 10.594 4.369 9.330 1.00 83.25 100 VAL A N 1
ATOM 822 C CA . VAL A 1 100 ? 11.585 3.779 10.248 1.00 83.25 100 VAL A CA 1
ATOM 823 C C . VAL A 1 100 ? 11.841 4.688 11.455 1.00 83.25 100 VAL A C 1
ATOM 825 O O . VAL A 1 100 ? 12.044 4.181 12.557 1.00 83.25 100 VAL A O 1
ATOM 828 N N . GLU A 1 101 ? 11.757 6.008 11.274 1.00 84.25 101 GLU A N 1
ATOM 829 C CA . GLU A 1 101 ? 11.893 7.008 12.344 1.00 84.25 101 GLU A CA 1
ATOM 830 C C . GLU A 1 101 ? 10.735 6.992 13.361 1.00 84.25 101 GLU A C 1
ATOM 832 O O . GLU A 1 101 ? 10.867 7.535 14.460 1.00 84.25 101 GLU A O 1
ATOM 837 N N . LEU A 1 102 ? 9.599 6.359 13.038 1.00 85.88 102 LEU A N 1
ATOM 838 C CA . LEU A 1 102 ? 8.479 6.246 13.972 1.00 85.88 102 LEU A CA 1
ATOM 839 C C . LEU A 1 102 ? 8.829 5.329 15.162 1.00 85.88 102 LEU A C 1
ATOM 841 O O . LEU A 1 102 ? 9.431 4.263 14.979 1.00 85.88 102 LEU A O 1
ATOM 845 N N . PRO A 1 103 ? 8.381 5.671 16.387 1.00 83.50 103 PRO A N 1
ATOM 846 C CA . PRO A 1 103 ? 8.628 4.848 17.563 1.00 83.50 103 PRO A CA 1
ATOM 847 C C . PRO A 1 103 ? 8.112 3.416 17.359 1.00 83.50 103 PRO A C 1
ATOM 849 O O . PRO A 1 103 ? 6.952 3.203 17.012 1.00 83.50 103 PRO A O 1
ATOM 852 N N . GLY A 1 104 ? 8.985 2.427 17.571 1.00 79.56 104 GLY A N 1
ATOM 853 C CA . GLY A 1 104 ? 8.661 1.002 17.420 1.00 79.56 104 GLY A CA 1
ATOM 854 C C . GLY A 1 104 ? 8.714 0.462 15.985 1.00 79.56 104 GLY A C 1
ATOM 855 O O . GLY A 1 104 ? 8.655 -0.754 15.803 1.00 79.56 104 GLY A O 1
ATOM 856 N N . MET A 1 105 ? 8.894 1.314 14.970 1.00 80.31 105 MET A N 1
ATOM 857 C CA . MET A 1 105 ? 8.956 0.880 13.568 1.00 80.31 105 MET A CA 1
ATOM 858 C C . MET A 1 105 ? 10.366 0.524 13.079 1.00 80.31 105 MET A C 1
ATOM 860 O O . MET A 1 105 ? 10.500 -0.116 12.035 1.00 80.31 105 MET A O 1
ATOM 864 N N . GLY A 1 106 ? 11.410 0.811 13.866 1.00 73.56 106 GLY A N 1
ATOM 865 C CA . GLY A 1 106 ? 12.788 0.384 13.584 1.00 73.56 106 GLY A CA 1
ATOM 866 C C . GLY A 1 106 ? 12.953 -1.135 13.417 1.00 73.56 106 GLY A C 1
ATOM 867 O O . GLY A 1 106 ? 13.806 -1.593 12.663 1.00 73.56 106 GLY A O 1
ATOM 868 N N . ALA A 1 107 ? 12.071 -1.946 14.014 1.00 78.38 107 ALA A N 1
ATOM 869 C CA . ALA A 1 107 ? 12.064 -3.400 13.820 1.00 78.38 107 ALA A CA 1
ATOM 870 C C . ALA A 1 107 ? 11.836 -3.820 12.352 1.00 78.38 107 ALA A C 1
ATOM 872 O O . ALA A 1 107 ? 12.289 -4.887 11.928 1.00 78.38 107 ALA A O 1
ATOM 873 N N . PHE A 1 108 ? 11.167 -2.978 11.557 1.00 78.06 108 PHE A N 1
ATOM 874 C CA . PHE A 1 108 ? 10.903 -3.241 10.143 1.00 78.06 108 PHE A CA 1
ATOM 875 C C . PHE A 1 108 ? 12.064 -2.849 9.223 1.00 78.06 108 PHE A C 1
ATOM 877 O O . PHE A 1 108 ? 12.013 -3.172 8.036 1.00 78.06 108 PHE A O 1
ATOM 884 N N . GLU A 1 109 ? 13.136 -2.236 9.731 1.00 78.44 109 GLU A N 1
ATOM 885 C CA . GLU A 1 109 ? 14.295 -1.827 8.927 1.00 78.44 109 GLU A CA 1
ATOM 886 C C . GLU A 1 109 ? 14.913 -3.011 8.158 1.00 78.44 109 GLU A C 1
ATOM 888 O O . GLU A 1 109 ? 15.203 -2.920 6.963 1.00 78.44 109 GLU A O 1
ATOM 893 N N . ASN A 1 110 ? 14.995 -4.178 8.805 1.00 74.62 110 ASN A N 1
ATOM 894 C CA . ASN A 1 110 ? 15.453 -5.419 8.175 1.00 74.62 110 ASN A CA 1
ATOM 895 C C . ASN A 1 110 ? 14.541 -5.877 7.024 1.00 74.62 110 ASN A C 1
ATOM 897 O O . ASN A 1 110 ? 15.028 -6.419 6.033 1.00 74.62 110 ASN A O 1
ATOM 901 N N . ALA A 1 111 ? 13.227 -5.668 7.151 1.00 77.44 111 ALA A N 1
ATOM 902 C CA . ALA A 1 111 ? 12.240 -6.049 6.142 1.00 77.44 111 ALA A CA 1
ATOM 903 C C . ALA A 1 111 ? 12.184 -5.050 4.972 1.00 77.44 111 ALA A C 1
ATOM 905 O O . ALA A 1 111 ? 11.956 -5.451 3.829 1.00 77.44 111 ALA A O 1
ATOM 906 N N . LEU A 1 112 ? 12.416 -3.760 5.238 1.00 74.75 112 LEU A N 1
ATOM 907 C CA . LEU A 1 112 ? 12.525 -2.714 4.216 1.00 74.75 112 LEU A CA 1
ATOM 908 C C . LEU A 1 112 ? 13.820 -2.829 3.396 1.00 74.75 112 LEU A C 1
ATOM 910 O O . LEU A 1 112 ? 13.817 -2.505 2.204 1.00 74.75 112 LEU A O 1
ATOM 914 N N . GLY A 1 113 ? 14.883 -3.344 4.012 1.00 71.88 113 GLY A N 1
ATOM 915 C CA . GLY A 1 113 ? 16.227 -3.414 3.454 1.00 71.88 113 GLY A CA 1
ATOM 916 C C . GLY A 1 113 ? 17.120 -2.377 4.130 1.00 71.88 113 GLY A C 1
ATOM 917 O O . GLY A 1 113 ? 16.784 -1.194 4.169 1.00 71.88 113 GLY A O 1
ATOM 918 N N . LYS A 1 114 ? 18.253 -2.838 4.671 1.00 65.12 114 LYS A N 1
ATOM 919 C CA . LYS A 1 114 ? 19.194 -2.018 5.452 1.00 65.12 114 LYS A CA 1
ATOM 920 C C . LYS A 1 114 ? 19.858 -0.917 4.627 1.00 65.12 114 LYS A C 1
ATOM 922 O O . LYS A 1 114 ? 20.140 0.153 5.145 1.00 65.12 114 LYS A O 1
ATOM 927 N N . ASP A 1 115 ? 20.082 -1.175 3.343 1.00 66.12 115 ASP A N 1
ATOM 928 C CA . ASP A 1 115 ? 20.806 -0.252 2.481 1.00 66.12 115 ASP A CA 1
ATOM 929 C C . ASP A 1 115 ? 19.861 0.740 1.798 1.00 66.12 115 ASP A C 1
ATOM 931 O O . ASP A 1 115 ? 18.823 0.361 1.239 1.00 66.12 115 ASP A O 1
ATOM 935 N N . ALA A 1 116 ? 20.268 2.014 1.776 1.00 64.44 116 ALA A N 1
ATOM 936 C CA . ALA A 1 116 ? 19.681 2.999 0.880 1.00 64.44 116 ALA A CA 1
ATOM 937 C C . ALA A 1 116 ? 19.729 2.441 -0.552 1.00 64.44 116 ALA A C 1
ATOM 939 O O . ALA A 1 116 ? 20.759 1.887 -0.960 1.00 64.44 116 ALA A O 1
ATOM 940 N N . PRO A 1 117 ? 18.631 2.537 -1.320 1.00 65.62 117 PRO A N 1
ATOM 941 C CA . PRO A 1 117 ? 18.563 1.913 -2.628 1.00 65.62 117 PRO A CA 1
ATOM 942 C C . PRO A 1 117 ? 19.604 2.537 -3.551 1.00 65.62 117 PRO A C 1
ATOM 944 O O . PRO A 1 117 ? 19.430 3.640 -4.065 1.00 65.62 117 PRO A O 1
ATOM 947 N N . ARG A 1 118 ? 20.715 1.825 -3.749 1.00 63.25 118 ARG A N 1
ATOM 948 C CA . ARG A 1 118 ? 21.771 2.275 -4.649 1.00 63.25 118 ARG A CA 1
ATOM 949 C C . ARG A 1 118 ? 21.213 2.272 -6.071 1.00 63.25 118 ARG A C 1
ATOM 951 O O . ARG A 1 118 ? 20.605 1.265 -6.460 1.00 63.25 118 ARG A O 1
ATOM 958 N N . PRO A 1 119 ? 21.428 3.340 -6.861 1.00 59.75 119 PRO A N 1
ATOM 959 C CA . PRO A 1 119 ? 21.175 3.301 -8.291 1.00 59.75 119 PRO A CA 1
ATOM 960 C C . PRO A 1 119 ? 22.090 2.233 -8.884 1.00 59.75 119 PRO A C 1
ATOM 962 O O . PRO A 1 119 ? 23.271 2.446 -9.141 1.00 59.75 119 PRO A O 1
ATOM 965 N N . THR A 1 120 ? 21.553 1.027 -9.011 1.00 56.09 120 THR A N 1
ATOM 966 C CA . THR A 1 120 ? 22.273 -0.087 -9.598 1.00 56.09 120 THR A CA 1
ATOM 967 C C . THR A 1 120 ? 22.174 0.134 -11.093 1.00 56.09 120 THR A C 1
ATOM 969 O O . THR A 1 120 ? 21.085 0.035 -11.661 1.00 56.09 120 THR A O 1
ATOM 972 N N . ALA A 1 121 ? 23.296 0.473 -11.731 1.00 55.72 121 ALA A N 1
ATOM 973 C CA . ALA A 1 121 ? 23.415 0.284 -13.165 1.00 55.72 121 ALA A CA 1
ATOM 974 C C . ALA A 1 121 ? 23.089 -1.192 -13.402 1.00 55.72 121 ALA A C 1
ATOM 976 O O . ALA A 1 121 ? 23.807 -2.066 -12.911 1.00 55.72 121 ALA A O 1
ATOM 977 N N . GLY A 1 122 ? 21.936 -1.469 -14.017 1.00 58.06 122 GLY A N 1
ATOM 978 C CA . GLY A 1 122 ? 21.527 -2.839 -14.292 1.00 58.06 122 GLY A CA 1
ATOM 979 C C . GLY A 1 122 ? 22.697 -3.575 -14.937 1.00 58.06 122 GLY A C 1
ATOM 980 O O . GLY A 1 122 ? 23.419 -2.993 -15.750 1.00 58.06 122 GLY A O 1
ATOM 981 N N . ARG A 1 123 ? 22.932 -4.828 -14.536 1.00 58.03 123 ARG A N 1
ATOM 982 C CA . ARG A 1 123 ? 23.979 -5.648 -15.151 1.00 58.03 123 ARG A CA 1
ATOM 983 C C . ARG A 1 123 ? 23.808 -5.581 -16.669 1.00 58.03 123 ARG A C 1
ATOM 985 O O . ARG A 1 123 ? 22.678 -5.616 -17.151 1.00 58.03 123 ARG A O 1
ATOM 992 N N . ALA A 1 124 ? 24.911 -5.486 -17.412 1.00 58.38 124 ALA A N 1
ATOM 993 C CA . ALA A 1 124 ? 24.866 -5.565 -18.865 1.00 58.38 124 ALA A CA 1
ATOM 994 C C . ALA A 1 124 ? 24.147 -6.864 -19.263 1.00 58.38 124 ALA A C 1
ATOM 996 O O . ALA A 1 124 ? 24.659 -7.966 -19.057 1.00 58.38 124 ALA A O 1
ATOM 997 N N . VAL A 1 125 ? 22.918 -6.727 -19.757 1.00 59.50 125 VAL A N 1
ATOM 998 C CA . VAL A 1 125 ? 22.121 -7.842 -20.256 1.00 59.50 125 VAL A CA 1
ATOM 999 C C . VAL A 1 125 ? 22.434 -7.932 -21.745 1.00 59.50 125 VAL A C 1
ATOM 1001 O O . VAL A 1 125 ? 22.167 -6.964 -22.460 1.00 59.50 125 VAL A O 1
ATOM 1004 N N . PRO A 1 126 ? 23.007 -9.042 -22.239 1.00 63.25 126 PRO A N 1
ATOM 1005 C CA . PRO A 1 126 ? 23.154 -9.238 -23.671 1.00 63.25 126 PRO A CA 1
ATOM 1006 C C . PRO A 1 126 ? 21.755 -9.287 -24.291 1.00 63.25 126 PRO A C 1
ATOM 1008 O O . PRO A 1 126 ? 20.952 -10.179 -24.013 1.00 63.25 126 PRO A O 1
ATOM 1011 N N . PHE A 1 127 ? 21.431 -8.278 -25.094 1.00 56.03 127 PHE A N 1
ATOM 1012 C CA . PHE A 1 127 ? 20.162 -8.203 -25.799 1.00 56.03 127 PHE A CA 1
ATOM 1013 C C . PHE A 1 127 ? 20.286 -8.939 -27.136 1.00 56.03 127 PHE A C 1
ATOM 1015 O O . PHE A 1 127 ? 20.801 -8.379 -28.097 1.00 56.03 127 PHE A O 1
ATOM 1022 N N . ASP A 1 128 ? 19.746 -10.159 -27.233 1.00 63.28 128 ASP A N 1
ATOM 1023 C CA . ASP A 1 128 ? 19.399 -10.766 -28.531 1.00 63.28 128 ASP A CA 1
ATOM 1024 C C . ASP A 1 128 ? 18.060 -10.182 -29.018 1.00 63.28 128 ASP A C 1
ATOM 1026 O O . ASP A 1 128 ? 17.015 -10.840 -29.116 1.00 63.28 128 ASP A O 1
ATOM 1030 N N . SER A 1 129 ? 18.037 -8.865 -29.217 1.00 60.47 129 SER A N 1
ATOM 1031 C CA . SER A 1 129 ? 16.889 -8.197 -29.805 1.00 60.47 129 SER A CA 1
ATOM 1032 C C . SER A 1 129 ? 16.933 -8.409 -31.315 1.00 60.47 129 SER A C 1
ATOM 1034 O O . SER A 1 129 ? 17.493 -7.622 -32.069 1.00 60.47 129 SER A O 1
ATOM 1036 N N . LYS A 1 130 ? 16.250 -9.451 -31.804 1.00 58.91 130 LYS A N 1
ATOM 1037 C CA . LYS A 1 130 ? 15.861 -9.478 -33.222 1.00 58.91 130 LYS A CA 1
ATOM 1038 C C . LYS A 1 130 ? 14.953 -8.279 -33.476 1.00 58.91 130 LYS A C 1
ATOM 1040 O O . LYS A 1 130 ? 13.776 -8.299 -33.077 1.00 58.91 130 LYS A O 1
ATOM 1045 N N . THR A 1 131 ? 15.508 -7.243 -34.097 1.00 57.47 131 THR A N 1
ATOM 1046 C CA . THR A 1 131 ? 14.780 -6.093 -34.626 1.00 57.47 131 THR A CA 1
ATOM 1047 C C . THR A 1 131 ? 13.818 -6.630 -35.672 1.00 57.47 131 THR A C 1
ATOM 1049 O O . THR A 1 131 ? 14.201 -6.947 -36.796 1.00 57.47 131 THR A O 1
ATOM 1052 N N . ARG A 1 132 ? 12.546 -6.808 -35.305 1.00 58.16 132 ARG A N 1
ATOM 1053 C CA . ARG A 1 132 ? 11.509 -6.956 -36.322 1.00 58.16 132 ARG A CA 1
ATOM 1054 C C . ARG A 1 132 ? 11.308 -5.567 -36.889 1.00 58.16 132 ARG A C 1
ATOM 1056 O O . ARG A 1 132 ? 10.625 -4.747 -36.286 1.00 58.16 132 ARG A O 1
ATOM 1063 N N . LEU A 1 133 ? 11.973 -5.302 -38.008 1.00 55.19 133 LEU A N 1
ATOM 1064 C CA . LEU A 1 133 ? 11.719 -4.114 -38.796 1.00 55.19 133 LEU A CA 1
ATOM 1065 C C . LEU A 1 133 ? 10.259 -4.207 -39.259 1.00 55.19 133 LEU A C 1
ATOM 1067 O O . LEU A 1 133 ? 9.945 -4.921 -40.210 1.00 55.19 133 LEU A O 1
ATOM 1071 N N . TYR A 1 134 ? 9.350 -3.517 -38.574 1.00 57.22 134 TYR A N 1
ATOM 1072 C CA . TYR A 1 134 ? 8.032 -3.198 -39.123 1.00 57.22 134 TYR A CA 1
ATOM 1073 C C . TYR A 1 134 ? 8.216 -2.071 -40.148 1.00 57.22 134 TYR A C 1
ATOM 1075 O O . TYR A 1 134 ? 7.712 -0.968 -39.990 1.00 57.22 134 TYR A O 1
ATOM 1083 N N . GLY A 1 135 ? 9.048 -2.335 -41.156 1.00 68.88 135 GLY A N 1
ATOM 1084 C CA . GLY A 1 135 ? 9.260 -1.448 -42.287 1.00 68.88 135 GLY A CA 1
ATOM 1085 C C . GLY A 1 135 ? 8.191 -1.667 -43.362 1.00 68.88 135 GLY A C 1
ATOM 1086 O O . GLY A 1 135 ? 7.443 -2.654 -43.296 1.00 68.88 135 GLY A O 1
ATOM 1087 N N . PRO A 1 136 ? 8.152 -0.796 -44.385 1.00 66.88 136 PRO A N 1
ATOM 1088 C CA . PRO A 1 136 ? 7.233 -0.908 -45.520 1.00 66.88 136 PRO A CA 1
ATOM 1089 C C . PRO A 1 136 ? 7.233 -2.309 -46.151 1.00 66.88 136 PRO A C 1
ATOM 1091 O O . PRO A 1 136 ? 6.178 -2.833 -46.504 1.00 66.88 136 PRO A O 1
ATOM 1094 N N . ASP A 1 137 ? 8.390 -2.974 -46.182 1.00 66.62 137 ASP A N 1
ATOM 1095 C CA . ASP A 1 137 ? 8.553 -4.313 -46.756 1.00 66.62 137 ASP A CA 1
ATOM 1096 C C . ASP A 1 137 ? 7.873 -5.425 -45.948 1.00 66.62 137 ASP A C 1
ATOM 1098 O O . ASP A 1 137 ? 7.332 -6.377 -46.521 1.00 66.62 137 ASP A O 1
ATOM 1102 N N . ALA A 1 138 ? 7.860 -5.323 -44.615 1.00 68.94 138 ALA A N 1
ATOM 1103 C CA . ALA A 1 138 ? 7.168 -6.288 -43.761 1.00 68.94 138 ALA A CA 1
ATOM 1104 C C . ALA A 1 138 ? 5.643 -6.151 -43.908 1.00 68.94 138 ALA A C 1
ATOM 1106 O O . ALA A 1 138 ? 4.933 -7.159 -43.965 1.00 68.94 138 ALA A O 1
ATOM 1107 N N . VAL A 1 139 ? 5.156 -4.913 -44.054 1.00 68.00 139 VAL A N 1
ATOM 1108 C CA . VAL A 1 139 ? 3.747 -4.599 -44.343 1.00 68.00 139 VAL A CA 1
ATOM 1109 C C . VAL A 1 139 ? 3.360 -5.083 -45.744 1.00 68.00 139 VAL A C 1
ATOM 1111 O O . VAL A 1 139 ? 2.316 -5.715 -45.911 1.00 68.00 139 VAL A O 1
ATOM 1114 N N . TYR A 1 140 ? 4.224 -4.878 -46.742 1.00 70.69 140 TYR A N 1
ATOM 1115 C CA . TYR A 1 140 ? 3.999 -5.339 -48.113 1.00 70.69 140 TYR A CA 1
ATOM 1116 C C . TYR A 1 140 ? 3.931 -6.872 -48.206 1.00 70.69 140 TYR A C 1
ATOM 1118 O O . TYR A 1 140 ? 3.017 -7.417 -48.832 1.00 70.69 140 TYR A O 1
ATOM 1126 N N . ARG A 1 141 ? 4.833 -7.593 -47.521 1.00 71.00 141 ARG A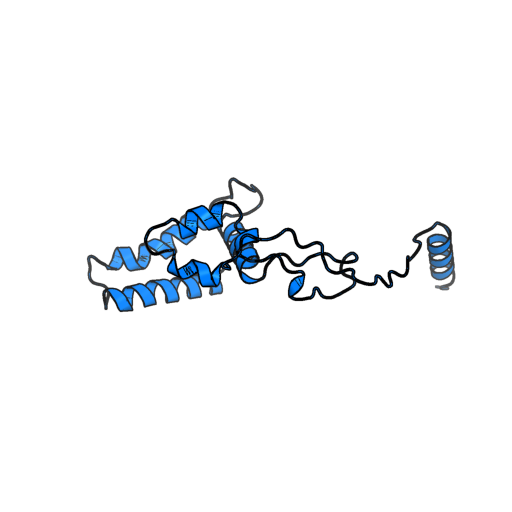 N 1
ATOM 1127 C CA . ARG A 1 141 ? 4.790 -9.068 -47.445 1.00 71.00 141 ARG A CA 1
ATOM 1128 C C . ARG A 1 141 ? 3.540 -9.582 -46.733 1.00 71.00 141 ARG A C 1
ATOM 1130 O O . ARG A 1 141 ? 2.969 -10.574 -47.182 1.00 71.00 141 ARG A O 1
ATOM 1137 N N . ALA A 1 142 ? 3.101 -8.923 -45.659 1.00 71.44 142 ALA A N 1
ATOM 1138 C CA . ALA A 1 142 ? 1.859 -9.281 -44.975 1.00 71.44 142 ALA A CA 1
ATOM 1139 C C . ALA A 1 142 ? 0.637 -9.070 -45.886 1.00 71.44 142 ALA A C 1
ATOM 1141 O O . ALA A 1 142 ? -0.190 -9.970 -46.009 1.00 71.44 142 ALA A O 1
ATOM 1142 N N . ARG A 1 143 ? 0.573 -7.940 -46.608 1.00 69.25 143 ARG A N 1
ATOM 1143 C CA . ARG A 1 143 ? -0.504 -7.638 -47.567 1.00 69.25 143 ARG A CA 1
ATOM 1144 C C . ARG A 1 143 ? -0.574 -8.655 -48.709 1.00 69.25 143 ARG A C 1
ATOM 1146 O O . ARG A 1 143 ? -1.664 -9.126 -49.024 1.00 69.25 143 ARG A O 1
ATOM 1153 N N . LYS A 1 144 ? 0.571 -9.044 -49.286 1.00 70.19 144 LYS A N 1
ATOM 1154 C CA . LYS A 1 144 ? 0.634 -10.099 -50.319 1.00 70.19 144 LYS A CA 1
ATOM 1155 C C . LYS A 1 144 ? 0.103 -11.442 -49.812 1.00 70.19 144 LYS A C 1
ATOM 1157 O O . LYS A 1 144 ? -0.591 -12.130 -50.548 1.00 70.19 144 LYS A O 1
ATOM 1162 N N . ARG A 1 145 ? 0.397 -11.797 -48.557 1.00 65.94 145 ARG A N 1
ATOM 1163 C CA . ARG A 1 145 ? -0.080 -13.040 -47.929 1.00 65.94 145 ARG A CA 1
ATOM 1164 C C . ARG A 1 145 ? -1.589 -13.048 -47.688 1.00 65.94 145 ARG A C 1
ATOM 1166 O O . ARG A 1 145 ? -2.214 -14.090 -47.832 1.00 65.94 145 ARG A O 1
ATOM 1173 N N . THR A 1 146 ? -2.176 -11.907 -47.334 1.00 61.34 146 THR A N 1
ATOM 1174 C CA . THR A 1 146 ? -3.630 -11.796 -47.137 1.00 61.34 146 THR A CA 1
ATOM 1175 C C . THR A 1 146 ? -4.386 -11.796 -48.469 1.00 61.34 146 THR A C 1
ATOM 1177 O O . THR A 1 146 ? -5.485 -12.332 -48.535 1.00 61.34 146 THR A O 1
ATOM 1180 N N . GLY A 1 147 ? -3.785 -11.264 -49.540 1.00 59.28 147 GLY A N 1
ATOM 1181 C CA . GLY A 1 147 ? -4.358 -11.272 -50.892 1.00 59.28 147 GLY A CA 1
ATOM 1182 C C . GLY A 1 147 ? -4.243 -12.601 -51.652 1.00 59.28 147 GLY A C 1
ATOM 1183 O O . GLY A 1 147 ? -4.825 -12.718 -52.721 1.00 59.28 147 GLY A O 1
ATOM 1184 N N . SER A 1 148 ? -3.509 -13.594 -51.133 1.00 55.66 148 SER A N 1
ATOM 1185 C CA . SER A 1 148 ? -3.353 -14.912 -51.773 1.00 55.66 148 SER A CA 1
ATOM 1186 C C . SER A 1 148 ? -4.249 -16.002 -51.175 1.00 55.66 148 SER A C 1
ATOM 1188 O O . SER A 1 148 ? -4.053 -17.175 -51.487 1.00 55.66 148 SER A O 1
ATOM 1190 N N . LYS A 1 149 ? -5.181 -15.657 -50.277 1.00 52.25 149 LYS A N 1
ATOM 1191 C CA . LYS A 1 149 ? -6.261 -16.573 -49.900 1.00 52.25 149 LYS A CA 1
ATOM 1192 C C . LYS A 1 149 ? -7.380 -16.424 -50.935 1.00 52.25 149 LYS A C 1
ATOM 1194 O O . LYS A 1 149 ? -8.014 -15.369 -50.931 1.00 52.25 149 LYS A O 1
ATOM 1199 N N . PRO A 1 150 ? -7.618 -17.414 -51.813 1.00 56.09 150 PRO A N 1
ATOM 1200 C CA . PRO A 1 150 ? -8.856 -17.437 -52.575 1.00 56.09 150 PRO A CA 1
ATOM 1201 C C . PRO A 1 150 ? -10.020 -17.612 -51.586 1.00 56.09 150 PRO A C 1
ATOM 1203 O O . PRO A 1 150 ? -9.877 -18.329 -50.589 1.00 56.09 150 PRO A O 1
ATOM 1206 N N . GLN A 1 151 ? -11.1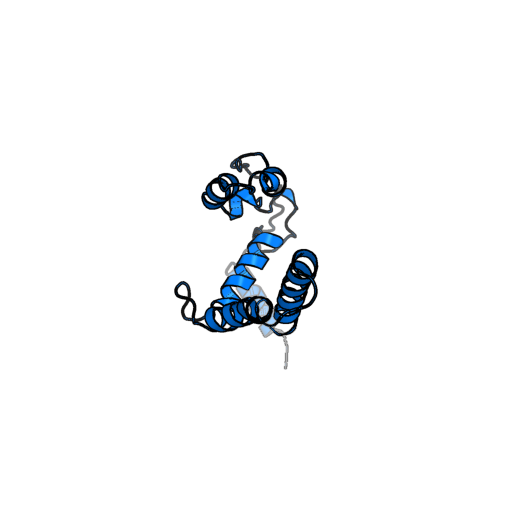16 -16.890 -51.825 1.00 47.19 151 GLN A N 1
ATOM 1207 C CA . GLN A 1 151 ? -12.425 -17.277 -51.296 1.00 47.19 151 GLN A CA 1
ATOM 1208 C C . GLN A 1 151 ? -12.874 -18.567 -51.976 1.00 47.19 151 GLN A C 1
ATOM 1210 O O . GLN A 1 151 ? -12.541 -18.724 -53.174 1.00 47.19 151 GLN A O 1
#

Radius of gyration: 24.82 Å; chains: 1; bounding box: 45×30×79 Å

Secondary structure (DSSP, 8-state):
-HHHHHHHHHHHHHHHHHHH-SPPTTTHHHHHHHHHHHHHHHHSEETTEEEEEHHHHHHHHHHHHHT-----GGGGTSPPPGGGSPPHHHHHTHHHHHHHTSTTGGGGHHHH-SS--------------------HHHHHHHHHHHTT---